Protein AF-A0A413UER7-F1 (afdb_monomer)

Nearest PDB structures (foldseek):
  7xdr-assembly2_K  TM=7.623E-01  e=3.781E-01  Marinobacter adhaerens
  6s9v-assembly2_B  TM=8.288E-01  e=1.837E+00  Thermoanaerobacterium thermosaccharolyticum DSM 571
  6s9v-assembly1_A  TM=8.353E-01  e=2.489E+00  Thermoanaerobacterium thermosaccharolyticum DSM 571
  7qqj-assembly1_A  TM=7.680E-01  e=3.374E+00  Jeotgalibaca ciconiae
  7qqj-assembly2_B  TM=7.487E-01  e=4.572E+00  Jeotgalibaca ciconiae

Foldseek 3Di:
DALQVLLVVVQWDFDDDDVQKTKIWHDDPVWIWMWMQGLVVRDIDIDIPVHPDPPPDDQDPSNVVSVVRVCCVSVVDPQAAWEAPDPDDQLAWRQTPPPRDIDGDDWDWDQDPPPRDIDIDRDRDQADPPPRHGYDD

Mean predicted aligned error: 11.39 Å

Organism: NCBI:txid1735

Sequence (137 aa):
MTAEEMFIKLGFTKKITPNTLIMYGCVNTTASRDIAFDKVSRRIAVKDVLGNKLTTEAISVNELMAIIQQCIELGWLEEETCTNESEYDSTEEFRCSNCGFTLVEHKEYAVGEDDGEEYYFNFKPKYCPNCGSKIID

Solvent-accessible surface area (backbone atoms only — not comparable to full-atom values): 8149 Å² total; per-residue (Å²): 133,53,31,66,58,47,34,44,76,71,56,29,40,83,72,50,73,56,99,51,37,42,31,37,38,28,77,55,101,86,53,37,42,36,44,34,40,34,65,78,80,75,42,78,46,78,46,56,74,79,80,79,64,92,68,86,69,82,78,48,72,69,56,49,51,26,52,50,42,42,33,34,77,69,69,74,40,80,80,55,62,24,37,68,70,42,97,52,58,57,44,52,30,30,26,33,66,71,78,69,52,74,48,66,80,49,70,43,78,46,67,42,90,88,78,65,47,81,46,77,45,78,35,68,74,61,40,41,91,86,79,62,26,34,53,51,133

Structure (mmCIF, N/CA/C/O backbone):
data_AF-A0A413UER7-F1
#
_entry.id   AF-A0A413UER7-F1
#
loop_
_atom_site.group_PDB
_atom_site.id
_atom_site.type_symbol
_atom_site.label_atom_id
_atom_site.label_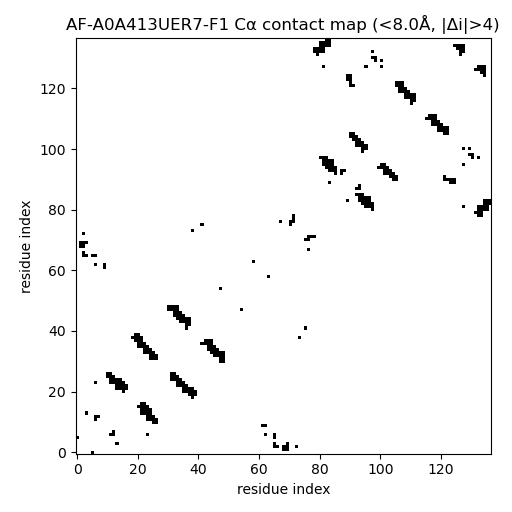alt_id
_atom_site.label_comp_id
_atom_site.label_asym_id
_atom_site.label_entity_id
_atom_site.label_seq_id
_atom_site.pdbx_PDB_ins_code
_atom_site.Cartn_x
_atom_site.Cartn_y
_atom_site.Cartn_z
_atom_site.occupancy
_atom_site.B_iso_or_equiv
_atom_site.auth_seq_id
_atom_site.auth_comp_id
_atom_site.auth_asym_id
_atom_site.auth_atom_id
_atom_site.pdbx_PDB_model_num
ATOM 1 N N . MET A 1 1 ? 4.894 5.807 -0.247 1.00 76.06 1 MET A N 1
ATOM 2 C CA . MET A 1 1 ? 3.836 6.487 0.523 1.00 76.06 1 MET A CA 1
ATOM 3 C C . MET A 1 1 ? 3.291 5.452 1.479 1.00 76.06 1 MET A C 1
ATOM 5 O O . MET A 1 1 ? 3.050 4.341 1.026 1.00 76.06 1 MET A O 1
ATOM 9 N N . THR A 1 2 ? 3.208 5.758 2.767 1.00 90.31 2 THR A N 1
ATOM 10 C CA . THR A 1 2 ? 2.673 4.816 3.762 1.00 90.31 2 THR A CA 1
ATOM 11 C C . THR A 1 2 ? 1.151 4.750 3.668 1.00 90.31 2 THR A C 1
ATOM 13 O O . THR A 1 2 ? 0.510 5.686 3.181 1.00 90.31 2 THR A O 1
ATOM 16 N N . ALA A 1 3 ? 0.550 3.669 4.158 1.00 92.94 3 ALA A N 1
ATOM 17 C CA . ALA A 1 3 ? -0.902 3.543 4.221 1.00 92.94 3 ALA A CA 1
ATOM 18 C C . ALA A 1 3 ? -1.531 4.693 5.023 1.00 92.94 3 ALA A C 1
ATOM 20 O O . ALA A 1 3 ? -2.551 5.251 4.626 1.00 92.94 3 ALA A O 1
ATOM 21 N N . GLU A 1 4 ? -0.885 5.103 6.118 1.00 93.75 4 GLU A N 1
ATOM 22 C CA . GLU A 1 4 ? -1.320 6.234 6.939 1.00 93.75 4 GLU A CA 1
ATOM 23 C C . GLU A 1 4 ? -1.330 7.555 6.157 1.00 93.75 4 GLU A C 1
ATOM 25 O O . GLU A 1 4 ? -2.325 8.275 6.203 1.00 93.75 4 GLU A O 1
ATOM 30 N N . GLU A 1 5 ? -0.282 7.847 5.383 1.00 92.81 5 GLU A N 1
ATOM 31 C CA . GLU A 1 5 ? -0.242 9.024 4.503 1.00 92.81 5 GLU A CA 1
ATOM 32 C C . GLU A 1 5 ? -1.361 8.993 3.453 1.00 92.81 5 GLU A C 1
ATOM 34 O O . GLU A 1 5 ? -1.983 10.022 3.178 1.00 92.81 5 GLU A O 1
ATOM 39 N N . MET A 1 6 ? -1.640 7.818 2.876 1.00 93.19 6 MET A N 1
ATOM 40 C CA . MET A 1 6 ? -2.726 7.642 1.906 1.00 93.19 6 MET A CA 1
ATOM 41 C C . MET A 1 6 ? -4.092 7.892 2.552 1.00 93.19 6 MET A C 1
ATOM 43 O O . MET A 1 6 ? -4.903 8.631 1.998 1.00 93.19 6 MET A O 1
ATOM 47 N N . PHE A 1 7 ? -4.332 7.349 3.748 1.00 93.00 7 PHE A N 1
ATOM 48 C CA . PHE A 1 7 ? -5.561 7.586 4.505 1.00 93.00 7 PHE A CA 1
ATOM 49 C C . PHE A 1 7 ? -5.738 9.063 4.881 1.00 93.00 7 PHE A C 1
ATOM 51 O O . PHE A 1 7 ? -6.826 9.607 4.690 1.00 93.00 7 PHE A O 1
ATOM 58 N N . ILE A 1 8 ? -4.679 9.743 5.330 1.00 92.56 8 ILE A N 1
ATOM 59 C CA . ILE A 1 8 ? -4.721 11.178 5.660 1.00 92.56 8 ILE A CA 1
ATOM 60 C C . ILE A 1 8 ? -5.113 12.017 4.439 1.00 92.56 8 ILE A C 1
ATOM 62 O O . ILE A 1 8 ? -5.979 12.886 4.547 1.00 92.56 8 ILE A O 1
ATOM 66 N N . LYS A 1 9 ? -4.549 11.727 3.259 1.00 90.81 9 LYS A N 1
ATOM 67 C CA . LYS A 1 9 ? -4.923 12.409 2.004 1.00 90.81 9 LYS A CA 1
ATOM 68 C C . LYS A 1 9 ? -6.388 12.200 1.619 1.00 90.81 9 LYS A C 1
ATOM 70 O O . LYS A 1 9 ? -6.970 13.056 0.962 1.00 90.81 9 LYS A O 1
ATOM 75 N N . LEU A 1 10 ? -6.982 11.084 2.038 1.00 89.25 10 LEU A N 1
ATOM 76 C CA . LEU A 1 10 ? -8.396 10.767 1.832 1.00 89.25 10 LEU A CA 1
ATOM 77 C C . LEU A 1 10 ? -9.314 11.346 2.921 1.00 89.25 10 LEU A C 1
ATOM 79 O O . LEU A 1 10 ? -10.515 11.092 2.901 1.00 89.25 10 LEU A O 1
ATOM 83 N N . GLY A 1 11 ? -8.776 12.118 3.871 1.00 90.62 11 GLY A N 1
ATOM 84 C CA . GLY A 1 11 ? -9.543 12.701 4.973 1.00 90.62 11 GLY A CA 1
ATOM 85 C C . GLY A 1 11 ? -9.810 11.734 6.130 1.00 90.62 11 GLY A C 1
ATOM 86 O O . GLY A 1 11 ? -10.624 12.033 7.005 1.00 90.62 11 GLY A O 1
ATOM 87 N N . PHE A 1 12 ? -9.143 10.579 6.161 1.00 91.38 12 PHE A N 1
ATOM 88 C CA . PHE A 1 12 ? -9.181 9.679 7.308 1.00 91.38 12 PHE A CA 1
ATOM 89 C C . PHE A 1 12 ? -8.142 10.085 8.351 1.00 91.38 12 PHE A C 1
ATOM 91 O O . PHE A 1 12 ? -7.058 10.575 8.050 1.00 91.38 12 PHE A O 1
ATOM 98 N N . THR A 1 13 ? -8.456 9.803 9.608 1.00 91.69 13 THR A N 1
ATOM 99 C CA . THR A 1 13 ? -7.561 10.004 10.746 1.00 91.69 13 THR A CA 1
ATOM 100 C C . THR A 1 13 ? -7.374 8.696 11.489 1.00 91.69 13 THR A C 1
ATOM 102 O O . THR A 1 13 ? -8.303 7.901 11.639 1.00 91.69 13 THR A O 1
ATOM 105 N N . LYS A 1 14 ? -6.157 8.445 11.959 1.00 91.25 14 LYS A N 1
ATOM 106 C CA . LYS A 1 14 ? -5.846 7.259 12.754 1.00 91.25 14 LYS A CA 1
ATOM 107 C C . LYS A 1 14 ? -6.492 7.393 14.134 1.00 91.25 14 LYS A C 1
ATOM 109 O O . LYS A 1 14 ? -6.154 8.296 14.892 1.00 91.25 14 LYS A O 1
ATOM 114 N N . LYS A 1 15 ? -7.443 6.511 14.455 1.00 85.00 15 LYS A N 1
ATOM 115 C CA . LYS A 1 15 ? -8.252 6.582 15.684 1.00 85.00 15 LYS A CA 1
ATOM 116 C C . LYS A 1 15 ? -7.639 5.807 16.847 1.00 85.00 15 LYS A C 1
ATOM 118 O O . LYS A 1 15 ? -7.536 6.329 17.951 1.00 85.00 15 LYS A O 1
ATOM 123 N N . ILE A 1 16 ? -7.290 4.538 16.628 1.00 75.88 16 ILE A N 1
ATOM 124 C CA . ILE A 1 16 ? -6.791 3.642 17.683 1.00 75.88 16 ILE A CA 1
ATOM 125 C C . ILE A 1 16 ? -5.750 2.696 17.081 1.00 75.88 16 ILE A C 1
ATOM 127 O O . ILE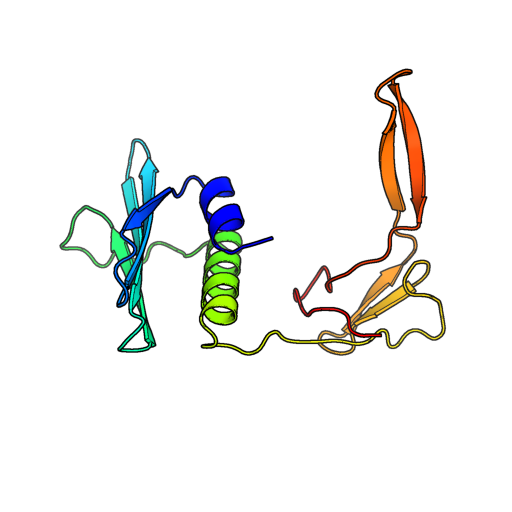 A 1 16 ? -5.948 2.164 15.988 1.00 75.88 16 ILE A O 1
ATOM 131 N N . THR A 1 17 ? -4.661 2.466 17.818 1.00 74.50 17 THR A N 1
ATOM 132 C CA . THR A 1 17 ? -3.645 1.453 17.494 1.00 74.50 17 THR A CA 1
ATOM 133 C C . THR A 1 17 ? -3.221 0.622 18.708 1.00 74.50 17 THR A C 1
ATOM 135 O O . THR A 1 17 ? -2.107 0.764 19.210 1.00 74.50 17 THR A O 1
ATOM 138 N N . PRO A 1 18 ? -4.083 -0.269 19.231 1.00 78.88 18 PRO A N 1
ATOM 139 C CA . PRO A 1 18 ? -3.638 -1.316 20.139 1.00 78.88 18 PRO A CA 1
ATOM 140 C C . PRO A 1 18 ? -2.748 -2.312 19.378 1.00 78.88 18 PRO A C 1
ATOM 142 O O . PRO A 1 18 ? -2.793 -2.401 18.151 1.00 78.88 18 PRO A O 1
ATOM 145 N N . ASN A 1 19 ? -2.011 -3.167 20.089 1.00 80.31 19 ASN A N 1
ATOM 146 C CA . ASN A 1 19 ? -1.211 -4.215 19.437 1.00 80.31 19 ASN A CA 1
ATOM 147 C C . ASN A 1 19 ? -2.025 -5.141 18.513 1.00 80.31 19 ASN A C 1
ATOM 149 O O . ASN A 1 19 ? -1.448 -5.743 17.606 1.00 80.31 19 ASN A O 1
ATOM 153 N N . THR A 1 20 ? -3.338 -5.233 18.727 1.00 86.12 20 THR A N 1
ATOM 154 C CA . THR A 1 20 ? -4.269 -6.122 18.027 1.00 86.12 20 THR A CA 1
ATOM 155 C C . THR A 1 20 ? -5.080 -5.453 16.913 1.00 86.12 20 THR A C 1
ATOM 157 O O . THR A 1 20 ? -5.684 -6.171 16.123 1.00 86.12 20 THR A O 1
ATOM 160 N N . LEU A 1 21 ? -5.109 -4.118 16.814 1.00 89.12 21 LEU A N 1
ATOM 161 C CA . LEU A 1 21 ? -6.016 -3.407 15.903 1.00 89.12 21 LEU A CA 1
ATOM 162 C C . LEU A 1 21 ? -5.349 -2.152 15.316 1.00 89.12 21 LEU A C 1
ATOM 164 O O . LEU A 1 21 ? -4.624 -1.447 16.007 1.00 89.12 21 LEU A O 1
ATOM 168 N N . ILE A 1 22 ? -5.620 -1.834 14.056 1.00 92.00 22 ILE A N 1
ATOM 169 C CA . ILE A 1 22 ? -5.358 -0.502 13.486 1.00 92.00 22 ILE A CA 1
ATOM 170 C C . ILE A 1 22 ? -6.680 0.026 12.952 1.00 92.00 22 ILE A C 1
ATOM 172 O O . ILE A 1 22 ? -7.398 -0.715 12.288 1.00 92.00 22 ILE A O 1
ATOM 176 N N . MET A 1 23 ? -7.029 1.275 13.253 1.00 91.06 23 MET A N 1
ATOM 177 C CA . MET A 1 23 ? -8.289 1.854 12.795 1.00 91.06 23 MET A CA 1
ATOM 178 C C . MET A 1 23 ? -8.107 3.270 12.265 1.00 91.06 23 MET A C 1
ATOM 180 O O . MET A 1 23 ? -7.531 4.123 12.946 1.00 91.06 23 MET A O 1
ATOM 184 N N . TYR A 1 24 ? -8.671 3.515 11.088 1.00 91.94 24 TYR A N 1
ATOM 185 C CA . TYR A 1 24 ? -8.767 4.820 10.449 1.00 91.94 24 TYR A CA 1
ATOM 186 C C . TYR A 1 24 ? -10.229 5.231 10.373 1.00 91.94 24 TYR A C 1
ATOM 188 O O . TYR A 1 24 ? -11.067 4.429 9.975 1.00 91.94 24 TYR A O 1
ATOM 196 N N . GLY A 1 25 ? -10.533 6.468 10.748 1.00 89.75 25 GLY A N 1
ATOM 197 C CA . GLY A 1 25 ? -11.881 7.010 10.686 1.00 89.75 25 GLY A CA 1
ATOM 198 C C . GLY A 1 25 ? -11.936 8.348 9.972 1.00 89.75 25 GLY A C 1
ATOM 199 O O . GLY 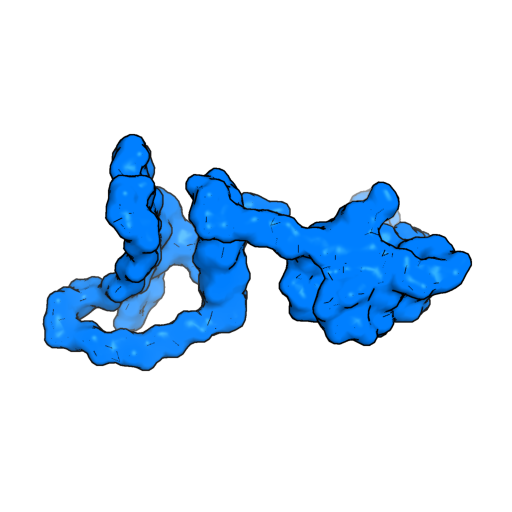A 1 25 ? -11.125 9.234 10.242 1.00 89.75 25 GLY A O 1
ATOM 200 N N . CYS A 1 26 ? -12.912 8.499 9.090 1.00 86.88 26 CYS A N 1
ATOM 201 C CA . CYS A 1 26 ? -13.253 9.745 8.418 1.00 86.88 26 CYS A CA 1
ATOM 202 C C . CYS A 1 26 ? -14.622 10.214 8.921 1.00 86.88 26 CYS A C 1
ATOM 204 O O . CYS A 1 26 ? -15.538 9.406 9.091 1.00 86.88 26 CYS A O 1
ATOM 206 N N . VAL A 1 27 ? -14.759 11.511 9.195 1.00 77.19 27 VAL A N 1
ATOM 207 C CA . VAL A 1 27 ? -16.034 12.124 9.580 1.00 77.19 27 VAL A CA 1
ATOM 208 C C . VAL A 1 27 ? -16.297 13.277 8.627 1.00 77.19 27 VAL A C 1
ATOM 210 O O . VAL A 1 27 ? -15.611 14.294 8.684 1.00 77.19 27 VAL A O 1
ATOM 213 N N . ASN A 1 28 ? -17.312 13.120 7.784 1.00 67.44 28 ASN A N 1
ATOM 214 C CA . ASN A 1 28 ? -17.822 14.181 6.927 1.00 67.44 28 ASN A CA 1
ATOM 215 C C . ASN A 1 28 ? -19.162 14.678 7.484 1.00 67.44 28 ASN A C 1
ATOM 217 O O . ASN A 1 28 ? -19.768 14.051 8.352 1.00 67.44 28 ASN A O 1
ATOM 221 N N . THR A 1 29 ? -19.655 15.809 6.976 1.00 54.72 29 THR A N 1
ATOM 222 C CA . THR A 1 29 ? -20.914 16.425 7.439 1.00 54.72 29 THR 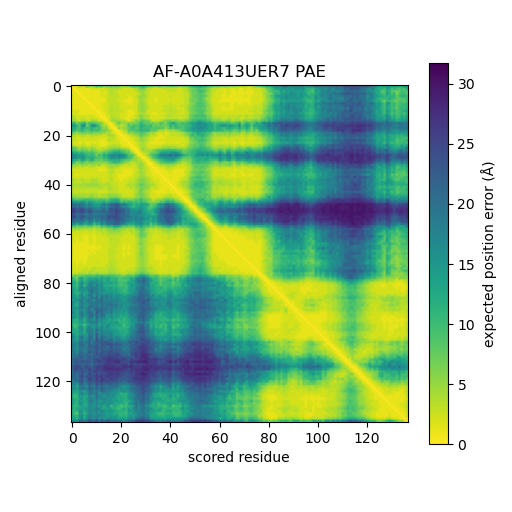A CA 1
ATOM 223 C C . THR A 1 29 ? -22.142 15.520 7.291 1.00 54.72 29 THR A C 1
ATOM 225 O O . THR A 1 29 ? -23.156 15.769 7.939 1.00 54.72 29 THR A O 1
ATOM 228 N N . THR A 1 30 ? -22.064 14.475 6.463 1.00 59.00 30 THR A N 1
ATOM 229 C CA . THR A 1 30 ? -23.183 13.589 6.114 1.00 59.00 30 THR A CA 1
ATOM 230 C C . THR A 1 30 ? -22.991 12.122 6.502 1.00 59.00 30 THR A C 1
ATOM 232 O O . THR A 1 30 ? -23.977 11.390 6.516 1.00 59.00 30 THR A O 1
ATOM 235 N N . ALA A 1 31 ? -21.771 11.679 6.818 1.00 64.00 31 ALA A N 1
ATOM 236 C CA . ALA A 1 31 ? -21.476 10.283 7.141 1.00 64.00 31 ALA A CA 1
ATOM 237 C C . ALA A 1 31 ? -20.152 10.165 7.900 1.00 64.00 31 ALA A C 1
ATOM 239 O O . ALA A 1 31 ? -19.269 11.017 7.779 1.00 64.00 31 ALA A O 1
ATOM 240 N N . SER A 1 32 ? -19.996 9.087 8.663 1.00 74.62 32 SER A N 1
ATOM 241 C CA . SER A 1 32 ? -18.701 8.748 9.253 1.00 74.62 32 SER A CA 1
ATOM 242 C C . SER A 1 32 ? -18.371 7.293 8.995 1.00 74.62 32 SER A C 1
ATOM 244 O O . SER A 1 32 ? -19.220 6.417 9.131 1.00 74.62 32 SER A O 1
ATOM 246 N N . ARG A 1 33 ? -17.126 7.065 8.583 1.00 80.62 33 ARG A N 1
ATOM 247 C CA . ARG A 1 33 ? -16.664 5.804 8.018 1.00 80.62 33 ARG A CA 1
ATOM 248 C C . ARG A 1 33 ? -15.404 5.364 8.731 1.00 80.62 33 ARG A C 1
ATOM 250 O O . ARG A 1 33 ? -14.428 6.110 8.765 1.00 80.62 33 ARG A O 1
ATOM 257 N N . ASP A 1 34 ? -15.428 4.148 9.256 1.00 86.44 34 ASP A N 1
ATOM 258 C CA . ASP A 1 34 ? -14.304 3.534 9.952 1.00 86.44 34 ASP A CA 1
ATOM 259 C C . ASP A 1 34 ? -13.816 2.299 9.203 1.00 86.44 34 ASP A C 1
ATOM 261 O O . ASP A 1 34 ? -14.603 1.413 8.874 1.00 86.44 34 ASP A O 1
ATOM 265 N N . ILE A 1 35 ? -12.508 2.226 8.972 1.00 89.25 35 ILE A N 1
ATOM 266 C CA . ILE A 1 35 ? -11.811 1.072 8.405 1.00 89.25 35 ILE A CA 1
ATOM 267 C C . ILE A 1 35 ? -10.897 0.516 9.492 1.00 89.25 35 ILE A C 1
ATOM 269 O O . ILE A 1 35 ? -10.010 1.209 9.991 1.00 89.25 35 ILE A O 1
ATOM 273 N N . ALA A 1 36 ? -11.129 -0.735 9.873 1.00 90.25 36 ALA A N 1
ATOM 274 C CA . ALA A 1 36 ? -10.418 -1.410 10.946 1.00 90.25 36 ALA A CA 1
ATOM 275 C C . ALA A 1 36 ? -9.707 -2.670 10.439 1.00 90.25 36 ALA A C 1
ATOM 277 O O . ALA A 1 36 ? -10.305 -3.493 9.749 1.00 90.25 36 ALA A O 1
ATOM 278 N N . PHE A 1 37 ? -8.451 -2.833 10.844 1.00 92.69 37 PHE A N 1
ATOM 279 C CA . PHE A 1 37 ? -7.574 -3.954 10.527 1.00 92.69 37 PHE A CA 1
ATOM 280 C C . PHE A 1 37 ? -7.308 -4.752 11.804 1.00 92.69 37 PHE A C 1
ATOM 282 O O . PHE A 1 37 ? -6.546 -4.318 12.673 1.00 92.69 37 PHE A O 1
ATOM 289 N N . ASP A 1 38 ? -7.948 -5.911 11.935 1.00 91.38 38 ASP A N 1
ATOM 290 C CA . ASP A 1 38 ? -7.714 -6.847 13.035 1.00 91.38 38 ASP A CA 1
ATOM 291 C C . ASP A 1 38 ? -6.458 -7.678 12.748 1.00 91.38 38 ASP A C 1
ATOM 293 O O . ASP A 1 38 ? -6.451 -8.565 11.890 1.00 91.38 38 ASP A O 1
ATOM 297 N N . LYS A 1 39 ?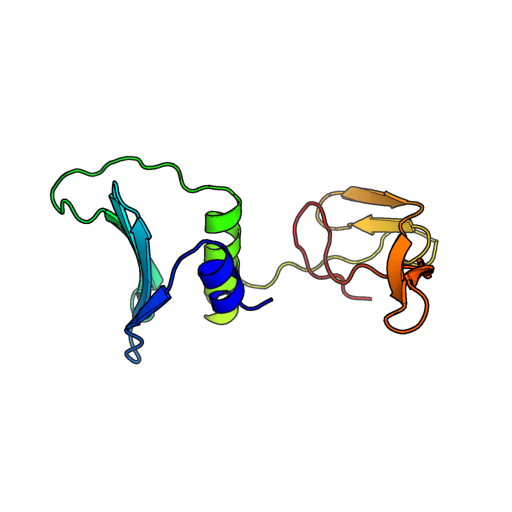 -5.394 -7.393 13.505 1.00 90.88 39 LYS A N 1
ATOM 298 C CA . LYS A 1 39 ? -4.074 -8.030 13.392 1.00 90.88 39 LYS A CA 1
ATOM 299 C C . LYS A 1 39 ? -4.056 -9.487 13.820 1.00 90.88 39 LYS A C 1
ATOM 301 O O . LYS A 1 39 ? -3.174 -10.220 13.383 1.00 90.88 39 LYS A O 1
ATOM 306 N N . VAL A 1 40 ? -5.002 -9.902 14.657 1.00 89.44 40 VAL A N 1
ATOM 307 C CA . VAL A 1 40 ? -5.076 -11.268 15.178 1.00 89.44 40 VAL A CA 1
ATOM 308 C C . VAL A 1 40 ? -5.818 -12.157 14.191 1.00 89.44 40 VAL A C 1
ATOM 310 O O . VAL A 1 40 ? -5.321 -13.218 13.825 1.00 89.44 40 VAL A O 1
ATOM 313 N N . SER A 1 41 ? -6.994 -11.720 13.738 1.00 90.44 41 SER A N 1
ATOM 314 C CA . SER A 1 41 ? -7.833 -12.520 12.840 1.00 90.44 41 SER A CA 1
ATOM 315 C C . SER A 1 41 ? -7.556 -12.297 11.350 1.00 90.44 41 SER A C 1
ATOM 317 O O . SER A 1 41 ? -8.126 -13.015 10.529 1.00 90.44 41 SER A O 1
ATOM 319 N N . ARG A 1 42 ? -6.681 -11.338 10.999 1.00 90.69 42 ARG A N 1
ATOM 320 C CA . ARG A 1 42 ? -6.389 -10.905 9.617 1.00 90.69 42 ARG A CA 1
ATOM 321 C C . ARG A 1 42 ? -7.661 -10.518 8.861 1.00 90.69 42 ARG A C 1
ATOM 323 O O . ARG A 1 42 ? -7.903 -10.953 7.737 1.00 90.69 42 ARG A O 1
ATOM 330 N N . ARG A 1 43 ? -8.515 -9.730 9.518 1.00 89.56 43 ARG A N 1
ATOM 331 C CA . ARG A 1 43 ? -9.796 -9.268 8.969 1.00 89.56 43 ARG A CA 1
ATOM 332 C C . ARG A 1 43 ? -9.811 -7.759 8.823 1.00 89.56 43 ARG A C 1
ATOM 334 O O . ARG A 1 43 ? -9.293 -7.037 9.672 1.00 89.56 43 ARG A O 1
ATOM 341 N N . ILE A 1 44 ? -10.473 -7.309 7.765 1.00 90.19 44 ILE A N 1
ATOM 342 C CA . ILE A 1 44 ? -10.742 -5.899 7.503 1.00 90.19 44 ILE A CA 1
ATOM 343 C C . ILE A 1 44 ? -12.236 -5.688 7.705 1.00 90.19 44 ILE A C 1
ATOM 345 O O . ILE A 1 44 ? -13.052 -6.420 7.144 1.00 90.19 44 ILE A O 1
ATOM 349 N N . ALA A 1 45 ? -12.598 -4.714 8.528 1.00 85.06 45 ALA A N 1
ATOM 350 C CA . ALA A 1 45 ? -13.980 -4.331 8.760 1.00 85.06 45 ALA A CA 1
ATOM 351 C C . ALA A 1 45 ? -14.175 -2.870 8.366 1.00 85.06 45 ALA A C 1
ATOM 353 O O . ALA A 1 45 ? -13.404 -2.010 8.787 1.00 85.06 45 ALA A O 1
ATOM 354 N N . VAL A 1 46 ? -15.229 -2.597 7.600 1.00 79.31 46 VAL A N 1
ATOM 355 C CA . VAL A 1 46 ? -15.670 -1.238 7.273 1.00 79.31 46 VAL A CA 1
ATOM 356 C C . VAL A 1 46 ? -17.002 -0.997 7.977 1.00 79.31 46 VAL A C 1
ATOM 358 O O . VAL A 1 46 ? -17.913 -1.816 7.856 1.00 79.31 46 VAL A O 1
ATOM 361 N N . LYS A 1 47 ? -17.106 0.078 8.760 1.00 72.62 47 LYS A N 1
ATOM 362 C CA . LYS A 1 47 ? -18.321 0.447 9.502 1.00 72.62 47 LYS A CA 1
ATOM 363 C C . LYS A 1 47 ? -18.754 1.865 9.148 1.00 72.62 47 LYS A C 1
ATOM 365 O O . LYS A 1 47 ? -17.935 2.777 9.191 1.00 72.62 47 LYS A O 1
ATOM 370 N N . ASP A 1 48 ? -20.042 2.031 8.870 1.00 66.06 48 ASP A N 1
ATOM 371 C CA . ASP A 1 48 ? -20.725 3.327 8.842 1.00 66.06 48 ASP A CA 1
ATOM 372 C C . ASP A 1 48 ? -21.363 3.592 10.223 1.00 66.06 48 ASP A C 1
ATOM 374 O O . ASP A 1 48 ? -21.834 2.671 10.905 1.00 66.06 48 ASP A O 1
ATOM 378 N N . VAL A 1 49 ? -21.337 4.843 10.677 1.00 55.97 49 VAL A N 1
ATOM 379 C CA . VAL A 1 49 ? -21.643 5.258 12.057 1.00 55.97 49 VAL A CA 1
ATOM 380 C C . VAL A 1 49 ? -23.102 5.066 12.472 1.00 55.97 49 VAL A C 1
ATOM 382 O O . VAL A 1 49 ? -23.401 5.063 13.666 1.00 55.97 49 VAL A O 1
ATOM 385 N N . LEU A 1 50 ? -24.012 4.768 11.544 1.00 55.12 50 LEU A N 1
ATOM 386 C CA . LEU A 1 50 ? -25.395 4.409 11.882 1.00 55.12 50 LEU A CA 1
ATOM 387 C C . LEU A 1 50 ? -25.620 2.926 12.222 1.00 55.12 50 LEU A C 1
ATOM 389 O O . LEU A 1 50 ? -26.771 2.517 12.357 1.00 55.12 50 LEU A O 1
ATOM 393 N N . GLY A 1 51 ? -24.559 2.128 12.399 1.00 48.66 51 GLY A N 1
ATOM 394 C CA . GLY A 1 51 ? -24.515 0.917 13.241 1.00 48.66 51 GLY A CA 1
ATOM 395 C C . GLY A 1 51 ? -25.428 -0.276 12.908 1.00 48.66 51 GLY A C 1
ATOM 396 O O . GLY A 1 51 ? -25.179 -1.360 13.420 1.00 48.66 51 GLY A O 1
ATOM 397 N N . ASN A 1 52 ? -26.451 -0.128 12.065 1.00 43.91 52 ASN A N 1
ATOM 398 C CA . ASN A 1 52 ? -27.518 -1.119 11.872 1.00 43.91 52 ASN A CA 1
ATOM 399 C C . ASN A 1 52 ? -27.954 -1.299 10.413 1.00 43.91 52 ASN A C 1
ATOM 401 O O . ASN A 1 52 ? -28.917 -2.017 10.141 1.00 43.91 52 ASN A O 1
ATOM 405 N N . LYS A 1 53 ? -27.257 -0.691 9.453 1.00 47.06 53 LYS A N 1
ATOM 406 C CA . LYS A 1 53 ? -27.488 -0.967 8.037 1.00 47.06 53 LYS A CA 1
ATOM 407 C C . LYS A 1 53 ? -26.145 -1.268 7.397 1.00 47.06 53 LYS A C 1
ATOM 409 O O . LYS A 1 53 ? -25.261 -0.423 7.410 1.00 47.06 53 LYS A O 1
ATOM 414 N N . LEU A 1 54 ? -25.998 -2.479 6.857 1.00 45.31 54 LEU A N 1
ATOM 415 C CA . LEU A 1 54 ? -25.001 -2.764 5.828 1.00 45.31 54 LEU A CA 1
ATOM 416 C C . LEU A 1 54 ? -25.365 -1.887 4.627 1.00 45.31 54 LEU A C 1
ATOM 418 O O . LEU A 1 54 ? -26.103 -2.298 3.734 1.00 45.31 54 LEU A O 1
ATOM 422 N N . THR A 1 55 ? -24.947 -0.629 4.653 1.00 46.75 55 THR A N 1
ATOM 423 C CA . THR A 1 55 ? -24.878 0.179 3.452 1.00 46.75 55 THR A CA 1
ATOM 424 C C . THR A 1 55 ? -23.735 -0.425 2.646 1.00 46.75 55 THR A C 1
ATOM 426 O O . THR A 1 55 ? -22.600 -0.528 3.107 1.00 46.75 55 THR A O 1
ATOM 429 N N . THR A 1 56 ? -24.034 -0.934 1.453 1.00 52.00 56 THR A N 1
ATOM 430 C CA . THR A 1 56 ? -23.007 -1.243 0.455 1.00 52.00 56 THR A CA 1
ATOM 431 C C . THR A 1 56 ? -22.451 0.085 -0.047 1.00 52.00 56 THR A C 1
ATOM 433 O O . THR A 1 56 ? -22.753 0.511 -1.159 1.00 52.00 56 THR A O 1
ATOM 436 N N . GLU A 1 57 ? -21.727 0.805 0.804 1.00 60.31 57 GLU A N 1
ATOM 437 C CA . GLU A 1 57 ? -20.973 1.965 0.361 1.00 60.31 57 GLU A CA 1
ATOM 438 C C . GLU A 1 57 ? -19.821 1.464 -0.495 1.00 60.31 57 GLU A C 1
ATOM 440 O O . GLU A 1 57 ? -19.017 0.634 -0.059 1.00 60.31 57 GLU A O 1
ATOM 445 N N . ALA A 1 58 ? -19.759 1.952 -1.731 1.00 70.19 58 ALA A N 1
ATOM 446 C CA . ALA A 1 58 ? -18.669 1.629 -2.630 1.00 70.19 58 ALA A CA 1
ATOM 447 C C . ALA A 1 58 ? -17.330 1.996 -1.966 1.00 70.19 58 ALA A C 1
ATOM 449 O O . ALA A 1 58 ? -17.189 3.043 -1.327 1.00 70.19 58 ALA A O 1
ATOM 450 N N . ILE A 1 59 ? -16.350 1.105 -2.078 1.00 79.12 59 ILE A N 1
ATOM 451 C CA . ILE A 1 59 ? -14.957 1.427 -1.777 1.00 79.12 59 ILE A CA 1
ATOM 452 C C . ILE A 1 59 ? -14.412 2.094 -3.037 1.00 79.12 59 ILE A C 1
ATOM 454 O O . ILE A 1 59 ? -14.467 1.514 -4.122 1.00 79.12 59 ILE A O 1
ATOM 458 N N . SER A 1 60 ? -13.943 3.330 -2.912 1.00 82.56 60 SER A N 1
ATOM 459 C CA . SER A 1 60 ? -13.275 4.019 -4.013 1.00 82.56 60 SER A CA 1
ATOM 460 C C . SER A 1 60 ? -11.933 3.352 -4.327 1.00 82.56 60 SER A C 1
ATOM 462 O O . SER A 1 60 ? -11.321 2.719 -3.467 1.00 82.56 60 SER A O 1
ATOM 464 N N . VAL A 1 61 ? -11.431 3.527 -5.552 1.00 79.69 61 VAL A N 1
ATOM 465 C CA . VAL A 1 61 ? -10.121 2.979 -5.950 1.00 79.69 61 VAL A CA 1
ATOM 466 C C . VAL A 1 61 ? -9.012 3.466 -5.013 1.00 79.69 61 VAL A C 1
ATOM 468 O O . VAL A 1 61 ? -8.185 2.673 -4.581 1.00 79.69 61 VAL A O 1
ATOM 471 N N . ASN A 1 62 ? -9.026 4.740 -4.620 1.00 86.25 62 ASN A N 1
ATOM 472 C CA . ASN A 1 62 ? -8.001 5.279 -3.727 1.00 86.25 62 ASN A CA 1
ATOM 473 C C . ASN A 1 62 ? -8.064 4.666 -2.317 1.00 86.25 62 ASN A C 1
ATOM 475 O O . ASN A 1 62 ? -7.022 4.381 -1.730 1.00 86.25 62 ASN A O 1
ATOM 479 N N . GLU A 1 63 ? -9.267 4.426 -1.784 1.00 88.00 63 GLU A N 1
ATOM 480 C CA . GLU A 1 63 ? -9.434 3.706 -0.513 1.00 88.00 63 GLU A CA 1
ATOM 481 C C . GLU A 1 63 ? -8.940 2.263 -0.626 1.00 88.00 63 GLU A C 1
ATOM 483 O O . GLU A 1 63 ? -8.250 1.786 0.272 1.00 88.00 63 GLU A O 1
ATOM 488 N N . LEU A 1 64 ? -9.241 1.582 -1.736 1.00 89.19 64 LEU A N 1
ATOM 489 C CA . LEU A 1 64 ? -8.741 0.233 -1.995 1.00 89.19 64 LEU A CA 1
ATOM 490 C C . LEU A 1 64 ? -7.207 0.205 -2.003 1.00 89.19 64 LEU A C 1
ATOM 492 O O . LEU A 1 64 ? -6.616 -0.662 -1.367 1.00 89.19 64 LEU A O 1
ATOM 496 N N . MET A 1 65 ? -6.563 1.178 -2.648 1.00 88.19 65 MET A N 1
ATOM 497 C CA . MET A 1 65 ? -5.101 1.280 -2.675 1.00 88.19 65 MET A CA 1
ATOM 498 C C . MET A 1 65 ? -4.516 1.514 -1.275 1.00 88.19 65 MET A C 1
ATOM 500 O O . MET A 1 65 ? -3.540 0.864 -0.908 1.00 88.19 65 MET A O 1
ATOM 504 N N . ALA A 1 66 ? -5.134 2.372 -0.456 1.00 92.00 66 ALA A N 1
ATOM 505 C CA . ALA A 1 66 ? -4.714 2.573 0.935 1.00 92.00 66 ALA A CA 1
ATOM 506 C C . ALA A 1 66 ? -4.877 1.293 1.782 1.00 92.00 66 ALA A C 1
ATOM 508 O O . ALA A 1 66 ? -4.008 0.958 2.590 1.00 92.00 66 ALA A O 1
ATOM 509 N N . ILE A 1 67 ? -5.962 0.539 1.565 1.00 92.50 67 ILE A N 1
ATOM 510 C CA . ILE A 1 67 ? -6.208 -0.756 2.215 1.00 92.50 67 ILE A CA 1
ATOM 511 C C . ILE A 1 67 ? -5.147 -1.788 1.814 1.00 92.50 67 ILE A C 1
ATOM 513 O O . ILE A 1 67 ? -4.607 -2.470 2.688 1.00 92.50 67 ILE A O 1
ATOM 517 N N . ILE A 1 68 ? -4.833 -1.899 0.521 1.00 90.94 68 ILE A N 1
ATOM 518 C CA . ILE A 1 68 ? -3.795 -2.804 0.009 1.00 90.94 68 ILE A CA 1
ATOM 519 C C . ILE A 1 68 ? -2.444 -2.444 0.626 1.00 90.94 68 ILE A C 1
ATOM 521 O O . ILE A 1 68 ? -1.780 -3.320 1.181 1.00 90.94 68 ILE A O 1
ATOM 525 N N . GLN A 1 69 ? -2.080 -1.158 0.627 1.00 90.56 69 GLN A N 1
ATOM 526 C CA . GLN A 1 69 ? -0.832 -0.691 1.226 1.00 90.56 69 GLN A CA 1
ATOM 527 C C . GLN A 1 69 ? -0.747 -1.053 2.717 1.00 90.56 69 GLN A C 1
ATOM 529 O O . GLN A 1 69 ? 0.286 -1.540 3.174 1.00 90.56 69 GLN A O 1
ATOM 534 N N . GLN A 1 70 ? -1.843 -0.907 3.475 1.00 94.25 70 GLN A N 1
ATOM 535 C CA . GLN A 1 70 ? -1.871 -1.304 4.887 1.00 94.25 70 GLN A CA 1
ATOM 536 C C . GLN A 1 70 ? -1.676 -2.815 5.067 1.00 94.25 70 GLN A C 1
ATOM 538 O O . GLN A 1 70 ? -1.020 -3.239 6.020 1.00 94.25 70 GLN A O 1
ATOM 543 N N . CYS A 1 71 ? -2.239 -3.629 4.172 1.00 93.00 71 CYS A N 1
ATOM 544 C CA . CYS A 1 71 ? -2.071 -5.081 4.199 1.00 93.00 71 CYS A CA 1
ATOM 545 C C . CYS A 1 71 ? -0.628 -5.497 3.887 1.00 93.00 71 CYS A C 1
ATOM 547 O O . CYS A 1 71 ? -0.126 -6.421 4.525 1.00 93.00 71 CYS A O 1
ATOM 549 N N . ILE A 1 72 ? 0.050 -4.802 2.969 1.00 90.31 72 ILE A N 1
ATOM 550 C CA . ILE A 1 72 ? 1.479 -5.006 2.686 1.00 90.31 72 ILE A CA 1
ATOM 551 C C . ILE A 1 72 ? 2.316 -4.661 3.926 1.00 90.31 72 ILE A C 1
ATOM 553 O O . ILE A 1 72 ? 3.110 -5.479 4.383 1.00 90.31 72 ILE A O 1
ATOM 557 N N . GLU A 1 73 ? 2.084 -3.498 4.545 1.00 91.50 73 GLU A N 1
ATOM 558 C CA . GLU A 1 73 ? 2.802 -3.072 5.760 1.00 91.50 73 GLU A CA 1
ATOM 559 C C . GLU A 1 73 ? 2.594 -4.018 6.955 1.00 91.50 73 GLU A C 1
ATOM 561 O O . GLU A 1 73 ? 3.477 -4.175 7.798 1.00 91.50 73 GLU A O 1
ATOM 566 N N . LEU A 1 74 ? 1.431 -4.673 7.033 1.00 91.88 74 LEU A N 1
ATOM 567 C CA . LEU A 1 74 ? 1.126 -5.688 8.044 1.00 91.88 74 LEU A CA 1
ATOM 568 C C . LEU A 1 74 ? 1.681 -7.084 7.703 1.00 91.88 74 LEU A C 1
ATOM 570 O O . LEU A 1 74 ? 1.516 -8.009 8.505 1.00 91.88 74 LEU A O 1
ATOM 574 N N . GLY A 1 75 ? 2.302 -7.260 6.533 1.00 90.88 75 GLY A N 1
ATOM 575 C CA . GLY A 1 75 ? 2.781 -8.553 6.038 1.00 90.88 75 GLY A CA 1
ATOM 576 C C . GLY A 1 75 ? 1.650 -9.543 5.743 1.00 90.88 75 GLY A C 1
ATOM 577 O O . GLY A 1 75 ? 1.812 -10.752 5.913 1.00 90.88 75 GLY A O 1
ATOM 578 N N . TRP A 1 76 ? 0.460 -9.041 5.404 1.00 92.25 76 TRP A N 1
ATOM 579 C CA . TRP A 1 76 ? -0.684 -9.864 4.995 1.00 92.25 76 TRP A CA 1
ATOM 580 C C . TRP A 1 76 ? -0.687 -10.130 3.495 1.00 92.25 76 TRP A C 1
ATOM 582 O O . TRP A 1 76 ? -1.220 -11.152 3.070 1.00 92.25 76 TRP A O 1
ATOM 592 N N . LEU A 1 77 ? -0.104 -9.212 2.726 1.00 87.62 77 LEU A N 1
ATOM 593 C CA . LEU A 1 77 ? 0.123 -9.326 1.294 1.00 87.62 77 LEU A CA 1
ATOM 594 C C . LEU A 1 77 ? 1.608 -9.109 1.015 1.00 87.62 77 LEU A C 1
ATOM 596 O O . LEU A 1 77 ? 2.267 -8.338 1.714 1.00 87.62 77 LEU A O 1
ATOM 600 N N . GLU A 1 78 ? 2.118 -9.792 -0.000 1.00 81.25 78 GLU A N 1
ATOM 601 C CA . GLU A 1 78 ? 3.438 -9.494 -0.545 1.00 81.25 78 GLU A CA 1
ATOM 602 C C . GLU A 1 78 ? 3.333 -8.269 -1.459 1.00 81.25 78 GLU A C 1
ATOM 604 O O . GLU A 1 78 ? 2.324 -8.063 -2.134 1.00 81.25 78 GLU A O 1
ATOM 609 N N . GLU A 1 79 ? 4.364 -7.425 -1.446 1.00 77.62 79 GLU A N 1
ATOM 610 C CA . GLU A 1 79 ? 4.477 -6.324 -2.399 1.00 77.62 79 GLU A CA 1
ATOM 611 C C . GLU A 1 79 ? 4.712 -6.924 -3.790 1.00 77.62 79 GLU A C 1
ATOM 613 O O . GLU A 1 79 ? 5.736 -7.568 -4.018 1.00 77.62 79 GLU A O 1
ATOM 618 N N . GLU A 1 80 ? 3.766 -6.741 -4.715 1.00 84.56 80 GLU A N 1
ATOM 619 C CA . GLU A 1 80 ? 3.966 -7.181 -6.095 1.00 84.56 80 GLU A CA 1
ATOM 620 C C . GLU A 1 80 ? 5.137 -6.419 -6.713 1.00 84.56 80 GLU A C 1
ATOM 622 O O . GLU A 1 80 ? 5.223 -5.191 -6.618 1.00 84.56 80 GLU A O 1
ATOM 627 N N . THR A 1 81 ? 6.025 -7.147 -7.380 1.00 91.25 81 THR A N 1
ATOM 628 C CA . THR A 1 81 ? 7.183 -6.579 -8.062 1.00 91.25 81 THR A CA 1
ATOM 629 C C . THR A 1 81 ? 7.049 -6.729 -9.571 1.00 91.25 81 THR A C 1
ATOM 631 O O . THR A 1 81 ? 6.307 -7.565 -10.081 1.00 91.25 81 THR A O 1
ATOM 634 N N . CYS A 1 82 ? 7.746 -5.874 -10.305 1.00 92.44 82 CYS A N 1
ATOM 635 C CA . CYS A 1 82 ? 7.903 -5.979 -11.746 1.00 92.44 82 CYS A CA 1
ATOM 636 C C . CYS A 1 82 ? 9.306 -5.523 -12.139 1.00 92.44 82 CYS A C 1
ATOM 638 O O . CYS A 1 82 ? 9.976 -4.823 -11.387 1.00 92.44 82 CYS A O 1
ATOM 640 N N . THR A 1 83 ? 9.729 -5.908 -13.329 1.00 94.56 83 THR A N 1
ATOM 641 C CA . THR A 1 83 ? 10.988 -5.511 -13.961 1.00 94.56 83 THR A CA 1
ATOM 642 C C . THR A 1 83 ? 10.674 -4.682 -15.204 1.00 94.56 83 THR A C 1
ATOM 644 O O . THR A 1 83 ? 9.546 -4.728 -15.713 1.00 94.56 83 THR A O 1
ATOM 647 N N . ASN A 1 84 ? 11.656 -3.923 -15.694 1.00 93.88 84 ASN A N 1
ATOM 648 C CA . ASN A 1 84 ? 11.561 -3.313 -17.015 1.00 93.88 84 ASN A CA 1
ATOM 649 C C . ASN A 1 84 ? 11.851 -4.373 -18.090 1.00 93.88 84 ASN A C 1
ATOM 651 O O . ASN A 1 84 ? 12.952 -4.910 -18.142 1.00 93.88 84 ASN A O 1
ATOM 655 N N . GLU A 1 85 ? 10.872 -4.682 -18.940 1.00 95.12 85 GLU A N 1
ATOM 656 C CA . GLU A 1 85 ? 11.061 -5.565 -20.103 1.00 95.12 85 GLU A CA 1
ATOM 657 C C . GLU A 1 85 ? 11.583 -4.827 -21.342 1.00 95.12 85 GLU A C 1
ATOM 659 O O . GLU A 1 85 ? 11.829 -5.461 -22.368 1.00 95.12 85 GLU A O 1
ATOM 664 N N . SER A 1 86 ? 11.694 -3.498 -21.286 1.00 90.62 86 SER A N 1
ATOM 665 C CA . SER A 1 86 ? 12.261 -2.709 -22.377 1.00 90.62 86 SER A CA 1
ATOM 666 C C . SER A 1 86 ? 13.760 -2.977 -22.531 1.00 90.62 86 SER A C 1
ATOM 668 O O . SER A 1 86 ? 14.465 -3.224 -21.553 1.00 90.62 86 SER A O 1
ATOM 670 N N . GLU A 1 87 ? 14.254 -2.882 -23.765 1.00 91.44 87 GLU A N 1
ATOM 671 C CA . GLU A 1 87 ? 15.694 -2.881 -24.061 1.00 91.44 87 GLU A CA 1
ATOM 672 C C . GLU A 1 87 ? 16.353 -1.525 -23.731 1.00 91.44 87 GLU A C 1
ATOM 674 O O . GLU A 1 87 ? 17.581 -1.423 -23.705 1.00 91.44 87 GLU A O 1
ATOM 679 N N . TYR A 1 8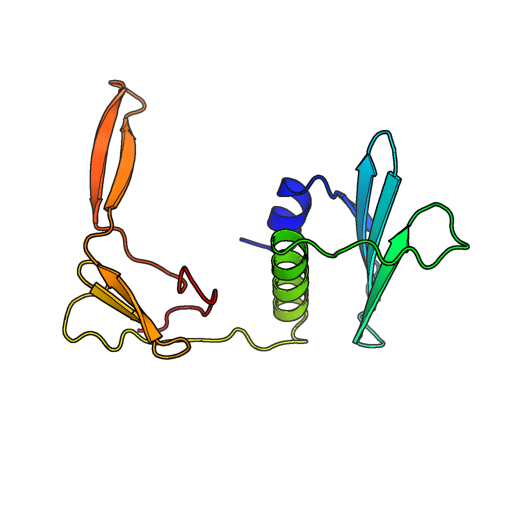8 ? 15.544 -0.492 -23.474 1.00 87.00 88 TYR A N 1
ATOM 680 C CA . TYR A 1 88 ? 15.974 0.867 -23.147 1.00 87.00 88 TYR A CA 1
ATOM 681 C C . TYR A 1 88 ? 16.007 1.121 -21.635 1.00 87.00 88 TYR A C 1
ATOM 683 O O . TYR A 1 88 ? 15.386 0.407 -20.840 1.00 87.00 88 TYR A O 1
ATOM 691 N N . ASP A 1 89 ? 16.713 2.181 -21.229 1.00 85.19 89 ASP A N 1
ATOM 692 C CA . ASP A 1 89 ? 16.694 2.624 -19.837 1.00 85.19 89 ASP A CA 1
ATOM 693 C C . ASP A 1 89 ? 15.268 3.022 -19.427 1.00 85.19 89 ASP A C 1
ATOM 695 O O . ASP A 1 89 ? 14.522 3.636 -20.188 1.00 85.19 89 ASP A O 1
ATOM 699 N N . SER A 1 90 ? 14.899 2.701 -18.187 1.00 82.88 90 SER A N 1
ATOM 700 C CA . SER A 1 90 ? 13.583 3.004 -17.608 1.00 82.88 90 SER A CA 1
ATOM 701 C C . SER A 1 90 ? 13.181 4.484 -17.643 1.00 82.88 90 SER A C 1
ATOM 703 O O . SER A 1 90 ? 12.002 4.775 -17.479 1.00 82.88 90 SER A O 1
ATOM 705 N N . THR A 1 91 ? 14.138 5.404 -17.817 1.00 86.31 91 THR A N 1
ATOM 706 C CA . THR A 1 91 ? 13.890 6.840 -18.009 1.00 86.31 91 THR A CA 1
ATOM 707 C C . THR A 1 91 ? 13.466 7.215 -19.429 1.00 86.31 91 THR A C 1
ATOM 709 O O . THR A 1 91 ? 12.919 8.295 -19.641 1.00 86.31 91 THR A O 1
ATOM 712 N N . GLU A 1 92 ? 13.695 6.333 -20.401 1.00 87.19 92 GLU A N 1
ATOM 713 C CA . GLU A 1 92 ? 13.272 6.485 -21.794 1.00 87.19 92 GLU A CA 1
ATOM 714 C C . GLU A 1 92 ? 11.984 5.692 -22.035 1.00 87.19 92 GLU A C 1
ATOM 716 O O . GLU A 1 92 ? 10.955 6.253 -22.430 1.00 87.19 92 GLU A O 1
ATOM 721 N N . GLU A 1 93 ? 12.027 4.394 -21.720 1.00 91.50 93 GLU A N 1
ATOM 722 C CA . GLU A 1 93 ? 10.910 3.471 -21.874 1.00 91.50 93 GLU A CA 1
ATOM 723 C C . GLU A 1 93 ? 10.866 2.463 -20.724 1.00 91.50 93 GLU A C 1
ATOM 725 O O . GLU A 1 93 ? 11.820 1.730 -20.453 1.00 91.50 93 GLU A O 1
ATOM 730 N N . PHE A 1 94 ? 9.703 2.384 -20.086 1.00 93.00 94 PHE A N 1
ATOM 731 C CA . PHE A 1 94 ? 9.397 1.374 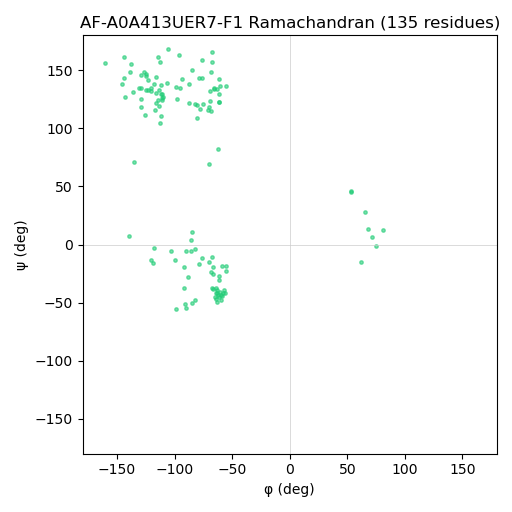-19.088 1.00 93.00 94 PHE A CA 1
ATOM 732 C C . PHE A 1 94 ? 8.261 0.477 -19.578 1.00 93.00 94 PHE A C 1
ATOM 734 O O . PHE A 1 94 ? 7.150 0.952 -19.808 1.00 93.00 94 PHE A O 1
ATOM 741 N N . ARG A 1 95 ? 8.511 -0.831 -19.667 1.00 94.94 95 ARG A N 1
ATOM 742 C CA . ARG A 1 95 ? 7.495 -1.851 -19.941 1.00 94.94 95 ARG A CA 1
ATOM 743 C C . ARG A 1 95 ? 7.381 -2.797 -18.752 1.00 94.94 95 ARG A C 1
ATOM 745 O O . ARG A 1 95 ? 8.317 -3.520 -18.432 1.00 94.94 95 ARG A O 1
ATOM 752 N N . CYS A 1 96 ? 6.225 -2.797 -18.100 1.00 94.38 96 CYS A N 1
ATOM 753 C CA . CYS A 1 96 ? 5.994 -3.563 -16.881 1.00 94.38 96 CYS A CA 1
ATOM 754 C C . CYS A 1 96 ? 5.814 -5.059 -17.168 1.00 94.38 96 CYS A C 1
ATOM 756 O O . CYS A 1 96 ? 4.834 -5.436 -17.811 1.00 94.38 96 CYS A O 1
ATOM 758 N N . SER A 1 97 ? 6.664 -5.913 -16.590 1.00 95.38 97 SER A N 1
ATOM 759 C CA . SER A 1 97 ? 6.508 -7.375 -16.690 1.00 95.38 97 SER A CA 1
ATOM 760 C C . SER A 1 97 ? 5.274 -7.944 -15.978 1.00 95.38 97 SER A C 1
ATOM 762 O O . SER A 1 97 ? 4.831 -9.037 -16.315 1.00 95.38 97 SER A O 1
ATOM 764 N N . ASN A 1 98 ? 4.677 -7.216 -15.024 1.00 93.50 98 ASN A N 1
ATOM 765 C CA . ASN A 1 98 ? 3.489 -7.697 -14.307 1.00 93.50 98 ASN A CA 1
ATOM 766 C C . ASN A 1 98 ? 2.188 -7.461 -15.092 1.00 93.50 98 ASN A C 1
ATOM 768 O O . ASN A 1 98 ? 1.361 -8.359 -15.216 1.00 93.50 98 ASN A O 1
ATOM 772 N N . CYS A 1 99 ? 1.986 -6.252 -15.629 1.00 91.81 99 CYS A N 1
ATOM 773 C CA . CYS A 1 99 ? 0.714 -5.881 -16.266 1.00 91.81 99 CYS A CA 1
ATOM 774 C C . CYS A 1 99 ? 0.810 -5.543 -17.760 1.00 91.81 99 CYS A C 1
ATOM 776 O O . CYS A 1 99 ? -0.211 -5.238 -18.374 1.00 91.81 99 CYS A O 1
ATOM 778 N N . GLY A 1 100 ? 2.010 -5.556 -18.347 1.00 93.25 100 GLY A N 1
ATOM 779 C CA . GLY A 1 100 ? 2.235 -5.230 -19.758 1.00 93.25 100 GLY A CA 1
ATOM 780 C C . GLY A 1 100 ? 2.065 -3.749 -20.113 1.00 93.25 100 GLY A C 1
ATOM 781 O O . GLY A 1 100 ? 2.094 -3.402 -21.289 1.00 93.25 100 GLY A O 1
ATOM 782 N N . PHE A 1 101 ? 1.870 -2.868 -19.125 1.00 93.81 101 PHE A N 1
ATOM 783 C CA . PHE A 1 101 ? 1.785 -1.425 -19.349 1.00 93.81 101 PHE A CA 1
ATOM 784 C C . PHE A 1 101 ? 3.124 -0.863 -19.838 1.00 93.81 101 PHE A C 1
ATOM 786 O O . PHE A 1 101 ? 4.160 -1.141 -19.230 1.00 93.81 101 PHE A O 1
ATOM 793 N N . THR A 1 102 ? 3.077 -0.022 -20.873 1.00 94.69 102 THR A N 1
ATOM 794 C CA . THR A 1 102 ? 4.241 0.680 -21.426 1.00 94.69 102 THR A CA 1
ATOM 795 C C . THR A 1 102 ? 4.136 2.181 -21.168 1.00 94.69 102 THR A C 1
ATOM 797 O O . THR A 1 102 ? 3.123 2.805 -21.487 1.00 94.69 102 THR A O 1
ATOM 800 N N . LEU A 1 103 ? 5.203 2.758 -20.618 1.00 91.19 103 LEU A N 1
ATOM 801 C CA . LEU A 1 103 ? 5.410 4.187 -20.414 1.00 91.19 103 LEU A CA 1
ATOM 802 C C . LEU A 1 103 ? 6.583 4.651 -21.280 1.00 91.19 103 LEU A C 1
ATOM 804 O O . LEU A 1 103 ? 7.686 4.138 -21.129 1.00 91.19 103 LEU A O 1
ATOM 808 N N . VAL A 1 104 ? 6.360 5.649 -22.130 1.00 91.00 104 VAL A N 1
ATOM 809 C CA . VAL A 1 104 ? 7.378 6.252 -23.007 1.00 91.00 104 VAL A CA 1
ATOM 810 C C . VAL A 1 104 ? 7.413 7.765 -22.809 1.00 91.00 104 VAL A C 1
ATOM 812 O O . VAL A 1 104 ? 6.383 8.361 -22.499 1.00 91.00 104 VAL A O 1
ATOM 815 N N . GLU A 1 105 ? 8.592 8.371 -22.973 1.00 80.62 105 GLU A N 1
ATOM 816 C CA . GLU A 1 105 ? 8.796 9.834 -23.011 1.00 80.62 105 GLU A CA 1
ATOM 817 C C . GLU A 1 105 ? 8.220 10.604 -21.804 1.00 80.62 105 GLU A C 1
ATOM 819 O O . GLU A 1 105 ? 7.582 11.652 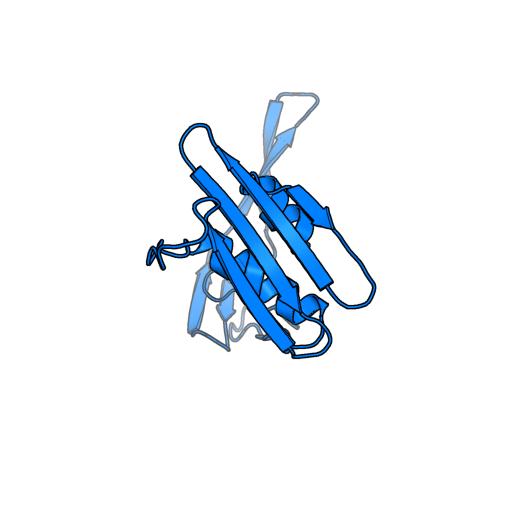-21.935 1.00 80.62 105 GLU A O 1
ATOM 824 N N . HIS A 1 106 ? 8.448 10.097 -20.596 1.00 83.31 106 HIS A N 1
ATOM 825 C CA . HIS A 1 106 ? 7.918 10.682 -19.368 1.00 83.31 106 HIS A CA 1
ATOM 826 C C . HIS A 1 106 ? 8.927 11.627 -18.702 1.00 83.31 106 HIS A C 1
ATOM 828 O O . HIS A 1 106 ? 10.107 11.314 -18.551 1.00 83.31 106 HIS A O 1
ATOM 834 N N . LYS A 1 107 ? 8.449 12.800 -18.275 1.00 84.31 107 LYS A N 1
ATOM 835 C CA . LYS A 1 107 ? 9.266 13.849 -17.649 1.00 84.31 107 LYS A CA 1
ATOM 836 C C . LYS A 1 107 ? 8.638 14.316 -16.347 1.00 84.31 107 LYS A C 1
ATOM 838 O O . LYS A 1 107 ? 7.415 14.384 -16.236 1.00 84.31 107 LYS A O 1
ATOM 843 N N . GLU A 1 108 ? 9.485 14.665 -15.390 1.00 82.38 108 GLU A N 1
ATOM 844 C CA . GLU A 1 108 ? 9.075 15.375 -14.183 1.00 82.38 108 GLU A CA 1
ATOM 845 C C . GLU A 1 108 ? 9.380 16.864 -14.361 1.00 82.38 108 GLU A C 1
ATOM 847 O O . GLU A 1 108 ? 10.435 17.237 -14.882 1.00 82.38 108 GLU A O 1
ATOM 852 N N . TYR A 1 109 ? 8.413 17.697 -13.978 1.00 85.25 109 TYR A N 1
ATOM 853 C CA . TYR A 1 109 ? 8.495 19.151 -14.050 1.00 85.25 109 TYR A CA 1
ATOM 854 C C . TYR A 1 109 ? 8.562 19.706 -12.631 1.00 85.25 109 TYR A C 1
ATOM 856 O O . TYR A 1 109 ? 7.721 19.367 -11.796 1.00 85.25 109 TYR A O 1
ATOM 864 N N . ALA A 1 110 ? 9.538 20.572 -12.372 1.00 83.50 110 ALA A N 1
ATOM 865 C CA . ALA A 1 110 ? 9.661 21.301 -11.116 1.00 83.50 110 ALA A CA 1
ATOM 866 C C . ALA A 1 110 ? 9.736 22.805 -11.384 1.00 83.50 110 ALA A C 1
ATOM 868 O O . ALA A 1 110 ? 10.320 23.235 -12.377 1.00 83.50 110 ALA A O 1
ATOM 869 N N . VAL A 1 111 ? 9.159 23.591 -10.478 1.00 83.75 111 VAL A N 1
ATOM 870 C CA . VAL A 1 111 ? 9.242 25.054 -10.502 1.00 83.75 111 VAL A CA 1
ATOM 871 C C . VAL A 1 111 ? 10.350 25.478 -9.545 1.00 83.75 111 VAL A C 1
ATOM 873 O O . VAL A 1 111 ? 10.327 25.083 -8.377 1.00 83.75 111 VAL A O 1
ATOM 876 N N . GLY A 1 112 ? 11.318 26.249 -10.040 1.00 79.44 112 GLY A N 1
ATOM 877 C CA . GLY A 1 112 ? 12.391 26.813 -9.229 1.00 79.44 112 GLY A CA 1
ATOM 878 C C . GLY A 1 112 ? 11.835 27.741 -8.150 1.00 79.44 112 GLY A C 1
ATOM 879 O O . GLY A 1 112 ? 11.034 28.628 -8.440 1.00 79.44 112 GLY A O 1
ATOM 880 N N . GLU A 1 113 ? 12.249 27.539 -6.896 1.00 72.94 113 GLU A N 1
ATOM 881 C CA . GLU A 1 113 ? 11.785 28.364 -5.769 1.00 72.94 113 GLU A CA 1
ATOM 882 C C . GLU A 1 113 ? 12.268 29.825 -5.866 1.00 72.94 113 GLU A C 1
ATOM 884 O O . GLU A 1 113 ? 11.610 30.719 -5.334 1.00 72.94 113 GLU A O 1
ATOM 889 N N . ASP A 1 114 ? 13.382 30.068 -6.568 1.00 78.69 114 ASP A N 1
ATOM 890 C CA . ASP A 1 114 ? 14.055 31.372 -6.630 1.00 78.69 114 ASP A CA 1
ATOM 891 C C . ASP A 1 114 ? 13.594 32.259 -7.801 1.00 78.69 114 ASP A C 1
ATOM 893 O O . ASP A 1 114 ? 13.502 33.480 -7.658 1.00 78.69 114 ASP A O 1
ATOM 897 N N . ASP A 1 115 ? 13.317 31.668 -8.964 1.00 78.12 115 ASP A N 1
ATOM 898 C CA . ASP A 1 115 ? 13.050 32.372 -10.227 1.00 78.12 115 ASP A CA 1
ATOM 899 C C . ASP A 1 115 ? 11.666 32.060 -10.822 1.00 78.12 115 ASP A C 1
ATOM 901 O O . ASP A 1 115 ? 11.196 32.780 -11.706 1.00 78.12 115 ASP A O 1
ATOM 905 N N . GLY A 1 116 ? 10.981 31.028 -10.315 1.00 77.50 116 GLY A N 1
ATOM 906 C CA . GLY A 1 116 ? 9.730 30.532 -10.880 1.00 77.50 116 GLY A CA 1
ATOM 907 C C . GLY A 1 116 ? 9.899 29.874 -12.252 1.00 77.50 116 GLY A C 1
ATOM 908 O O . GLY A 1 116 ? 8.897 29.666 -12.938 1.00 77.50 116 GLY A O 1
ATOM 909 N N . GLU A 1 117 ? 11.131 29.565 -12.671 1.00 84.88 117 GLU A N 1
ATOM 910 C CA . GLU A 1 117 ? 11.393 28.910 -13.951 1.00 84.88 117 GLU A CA 1
ATOM 911 C C . GLU A 1 117 ? 11.061 27.414 -13.881 1.00 84.88 117 GLU A C 1
ATOM 913 O O . GLU A 1 117 ? 11.248 26.747 -12.859 1.00 84.88 117 GLU A O 1
ATOM 918 N N . GLU A 1 118 ? 10.532 26.876 -14.981 1.00 84.44 118 GLU A N 1
ATOM 919 C CA . GLU A 1 118 ? 10.205 25.457 -15.100 1.00 84.44 118 GLU A CA 1
ATOM 920 C C . GLU A 1 118 ? 11.420 24.663 -15.587 1.00 84.44 118 GLU A C 1
ATOM 922 O O . GLU A 1 118 ? 11.930 24.869 -16.691 1.00 84.44 118 GLU A O 1
ATOM 927 N N . TYR A 1 119 ? 11.831 23.687 -14.786 1.00 82.69 119 TYR A N 1
ATOM 928 C CA . TYR A 1 119 ? 12.878 22.733 -15.120 1.00 82.69 119 TYR A CA 1
ATOM 929 C C . TYR A 1 119 ? 12.249 21.374 -15.422 1.00 82.69 119 TYR A C 1
ATOM 931 O O . TYR A 1 119 ? 11.334 20.935 -14.723 1.00 82.69 119 TYR A O 1
ATOM 939 N N . TYR A 1 120 ? 12.761 20.689 -16.446 1.00 81.44 120 TYR A N 1
ATOM 940 C CA . TYR A 1 120 ? 12.363 19.322 -16.773 1.00 81.44 120 TYR A CA 1
ATOM 941 C C . TYR A 1 120 ? 13.545 18.369 -16.652 1.00 81.44 120 TYR A C 1
ATOM 943 O O . TYR A 1 120 ? 14.661 18.664 -17.084 1.00 81.44 120 TYR A O 1
ATOM 951 N N . PHE A 1 121 ? 13.283 17.198 -16.089 1.00 83.38 121 PHE A N 1
ATOM 952 C CA . PHE A 1 121 ? 14.265 16.136 -15.941 1.00 83.38 121 PHE A CA 1
ATOM 953 C C . PHE A 1 121 ? 13.637 14.786 -16.267 1.00 83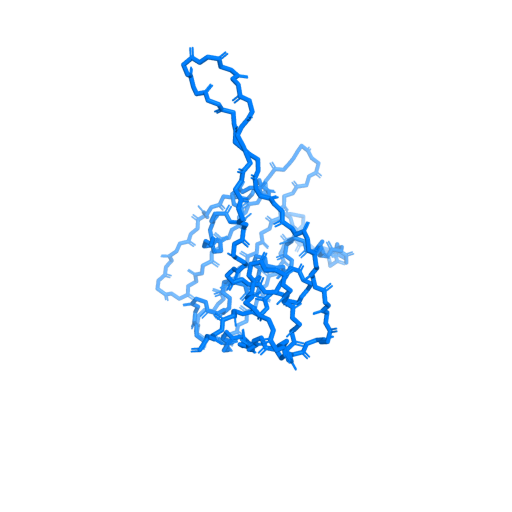.38 121 PHE A C 1
ATOM 955 O O . PHE A 1 121 ? 12.419 14.595 -16.200 1.00 83.38 121 PHE A O 1
ATOM 962 N N . ASN A 1 122 ? 14.498 13.854 -16.668 1.00 82.25 122 ASN A N 1
ATOM 963 C CA . ASN A 1 122 ? 14.106 12.477 -16.912 1.00 82.25 122 ASN A CA 1
ATOM 964 C C . ASN A 1 122 ? 13.578 11.878 -15.606 1.00 82.25 122 ASN A C 1
ATOM 966 O O . ASN A 1 122 ? 14.280 11.865 -14.591 1.00 82.25 122 ASN A O 1
ATOM 970 N N . PHE A 1 123 ? 12.339 11.398 -15.633 1.00 85.12 123 PHE A N 1
ATOM 971 C CA . PHE A 1 123 ? 11.732 10.737 -14.487 1.00 85.12 123 PHE A CA 1
ATOM 972 C C . PHE A 1 123 ? 12.075 9.249 -14.539 1.00 85.12 123 PHE A C 1
ATOM 974 O O . PHE A 1 123 ? 12.051 8.652 -15.604 1.00 85.12 123 PHE A O 1
ATOM 981 N N . LYS A 1 124 ? 12.410 8.641 -13.398 1.00 87.50 124 LYS A N 1
ATOM 982 C CA . LYS A 1 124 ? 12.567 7.184 -13.288 1.00 87.50 124 LYS A CA 1
ATOM 983 C C . LYS A 1 124 ? 11.444 6.641 -12.405 1.00 87.50 124 LYS A C 1
ATOM 985 O O . LYS A 1 124 ? 11.458 6.913 -11.197 1.00 87.50 124 LYS A O 1
ATOM 990 N N . PRO A 1 125 ? 10.470 5.889 -12.949 1.00 86.75 125 PRO A N 1
ATOM 991 C CA . PRO A 1 125 ? 9.383 5.356 -12.147 1.00 86.75 125 PRO A CA 1
ATOM 992 C C . PRO A 1 125 ? 9.932 4.340 -11.140 1.00 86.75 125 PRO A C 1
ATOM 994 O O . PRO A 1 125 ? 10.734 3.473 -11.472 1.00 86.75 125 PRO A O 1
ATOM 997 N N . LYS A 1 126 ? 9.483 4.441 -9.885 1.00 90.12 126 LYS A N 1
ATOM 998 C CA . LYS A 1 126 ? 9.780 3.452 -8.826 1.00 90.12 126 LYS A CA 1
ATOM 999 C C . LYS A 1 126 ? 8.719 2.353 -8.732 1.00 90.12 126 LYS A C 1
ATOM 1001 O O . LYS A 1 126 ? 8.960 1.299 -8.152 1.00 90.12 126 LYS A O 1
ATOM 1006 N N . TYR A 1 127 ? 7.539 2.624 -9.277 1.00 89.38 127 TYR A N 1
ATOM 1007 C CA . TYR A 1 127 ? 6.387 1.733 -9.292 1.00 89.38 127 TYR A CA 1
ATOM 1008 C C . TYR A 1 127 ? 5.735 1.817 -10.668 1.00 89.38 127 TYR A C 1
ATOM 1010 O O . TYR A 1 127 ? 5.745 2.884 -11.289 1.00 89.38 127 TYR A O 1
ATOM 1018 N N . CYS A 1 128 ? 5.139 0.719 -11.129 1.00 89.81 128 CYS A N 1
ATOM 1019 C CA . CYS A 1 128 ? 4.311 0.738 -12.321 1.00 89.81 128 CYS A CA 1
ATOM 1020 C C . CYS A 1 128 ? 3.120 1.683 -12.083 1.00 89.81 128 CYS A C 1
ATOM 1022 O O . CYS A 1 128 ? 2.341 1.447 -11.157 1.00 89.81 128 CYS A O 1
ATOM 1024 N N . PRO A 1 129 ? 2.921 2.721 -12.910 1.00 87.00 129 PRO A N 1
ATOM 1025 C CA . PRO A 1 129 ? 1.837 3.682 -12.703 1.00 87.00 129 PRO A CA 1
ATOM 1026 C C . PRO A 1 129 ? 0.449 3.084 -12.977 1.00 87.00 129 PRO A C 1
ATOM 1028 O O . PRO A 1 129 ? -0.550 3.671 -12.577 1.00 87.00 129 PRO A O 1
ATOM 1031 N N . ASN A 1 130 ? 0.380 1.927 -13.645 1.00 88.50 130 ASN A N 1
ATOM 1032 C CA . ASN A 1 130 ? -0.872 1.233 -13.928 1.00 88.50 130 ASN A CA 1
ATOM 1033 C C . ASN A 1 130 ? -1.262 0.239 -12.823 1.00 88.50 130 ASN A C 1
ATOM 1035 O O . ASN A 1 130 ? -2.363 0.325 -12.288 1.00 88.50 130 ASN A O 1
ATOM 1039 N N . CYS A 1 131 ? -0.380 -0.703 -12.470 1.00 82.94 131 CYS A N 1
ATOM 1040 C CA . CYS A 1 131 ? -0.710 -1.768 -11.511 1.00 82.94 131 CYS A CA 1
ATOM 1041 C C . CYS A 1 131 ? -0.122 -1.567 -10.109 1.00 82.94 131 CYS A C 1
ATOM 1043 O O . CYS A 1 131 ? -0.415 -2.349 -9.214 1.00 82.94 131 CYS A O 1
ATOM 1045 N N . GLY A 1 132 ? 0.711 -0.547 -9.895 1.00 83.81 132 GLY A N 1
ATOM 1046 C CA . GLY A 1 132 ? 1.303 -0.258 -8.587 1.00 83.81 132 GLY A CA 1
ATOM 1047 C C . GLY A 1 132 ? 2.431 -1.202 -8.165 1.00 83.81 132 GLY A C 1
ATOM 1048 O O . GLY A 1 132 ? 3.015 -0.981 -7.108 1.00 83.81 132 GLY A O 1
ATOM 1049 N N . SER A 1 133 ? 2.779 -2.211 -8.973 1.00 88.56 133 SER A N 1
ATOM 1050 C CA . SER A 1 133 ? 3.891 -3.116 -8.667 1.00 88.56 133 SER A CA 1
ATOM 1051 C C . SER A 1 133 ? 5.201 -2.342 -8.571 1.00 88.56 133 SER A C 1
ATOM 1053 O O . SER A 1 133 ? 5.491 -1.475 -9.401 1.00 88.56 133 SER A O 1
ATOM 1055 N N . LYS A 1 134 ? 6.008 -2.656 -7.564 1.00 88.88 134 LYS A N 1
ATOM 1056 C CA . LYS A 1 134 ? 7.313 -2.038 -7.356 1.00 88.88 134 LYS A CA 1
ATOM 1057 C C . LYS A 1 134 ? 8.286 -2.470 -8.436 1.00 88.88 134 LYS A C 1
ATOM 1059 O O . LYS A 1 134 ? 8.411 -3.658 -8.721 1.00 88.88 134 LYS A O 1
ATOM 1064 N N . ILE A 1 135 ? 8.985 -1.509 -9.021 1.00 91.38 135 ILE A N 1
ATOM 1065 C CA . ILE A 1 135 ? 9.984 -1.793 -10.045 1.00 91.38 135 ILE A CA 1
ATOM 1066 C C . ILE A 1 135 ? 11.266 -2.237 -9.337 1.00 91.38 135 ILE A C 1
ATOM 1068 O O . ILE A 1 135 ? 11.802 -1.509 -8.498 1.00 91.38 135 ILE A O 1
ATOM 1072 N N . ILE A 1 136 ? 11.711 -3.453 -9.640 1.00 90.00 136 ILE A N 1
ATOM 1073 C CA . ILE A 1 136 ? 12.997 -4.012 -9.229 1.00 90.00 136 ILE A CA 1
ATOM 1074 C C . ILE A 1 136 ? 13.869 -4.130 -10.486 1.00 90.00 136 ILE A C 1
ATOM 1076 O O . ILE A 1 136 ? 13.430 -4.702 -11.482 1.00 90.00 136 ILE A O 1
ATOM 1080 N N . ASP A 1 137 ? 15.050 -3.513 -10.448 1.00 68.88 137 ASP A N 1
ATOM 1081 C CA . ASP A 1 137 ? 16.088 -3.607 -11.490 1.00 68.88 137 ASP A CA 1
ATOM 1082 C C . ASP A 1 137 ? 17.019 -4.795 -11.206 1.00 68.88 137 ASP A C 1
ATOM 1084 O O . ASP A 1 137 ? 17.380 -4.988 -10.016 1.00 68.88 137 ASP A O 1
#

Radius of gyration: 19.18 Å; Cα contacts (8 Å, |Δi|>4): 218; chains: 1; bounding box: 44×45×44 Å

pLDDT: mean 83.84, std 11.56, range [43.91, 95.38]

Secondary structure (DSSP, 8-state):
--HHHHHHHTT-EEEE--TTEEEEEEE-SS-EEEEEEETTTTEEEEEETTSS----PPPPHHHHHHHHHHHHHTTSS---EE-B-SSS-TTTEEEBTTT--EEES-EEEEE-TTT--EEEEE---SB-TTT-PEE--